Protein AF-A0A060C2Q9-F1 (afdb_monomer_lite)

Sequence (112 aa):
WEIGPGTKLVDAIKEAAKDMQIVAEDLGALDDSVYRLKAYSQWPGMHIFEFGFDSKDPSNHDLPANYEPNSVAYIGTHDNQTLKGFIANHPNLYPFMGQVLGTSNPNSSTRR

Structure (mmCIF, N/CA/C/O backbone):
data_AF-A0A060C2Q9-F1
#
_entry.id   AF-A0A060C2Q9-F1
#
loop_
_atom_site.group_PDB
_atom_site.id
_atom_site.type_symbol
_atom_site.label_atom_id
_atom_site.label_alt_id
_a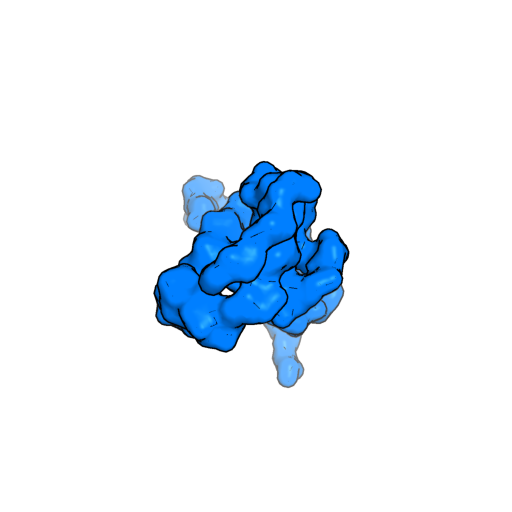tom_site.label_comp_id
_atom_site.label_asym_id
_atom_site.label_entity_id
_atom_site.label_seq_id
_atom_site.pdbx_PDB_ins_code
_atom_site.Cartn_x
_atom_site.Cartn_y
_atom_site.Cartn_z
_atom_site.occupancy
_atom_site.B_iso_or_equiv
_atom_site.auth_seq_id
_atom_site.auth_comp_id
_atom_site.auth_asym_id
_atom_site.auth_atom_id
_atom_site.pdbx_PDB_model_num
ATOM 1 N N . TRP A 1 1 ? -13.056 -21.209 -0.981 1.00 88.56 1 TRP A N 1
ATOM 2 C CA . TRP A 1 1 ? -13.311 -19.910 -0.341 1.00 88.56 1 TRP A CA 1
ATOM 3 C C . TRP A 1 1 ? -14.319 -20.122 0.759 1.00 88.56 1 TRP A C 1
ATOM 5 O O . TRP A 1 1 ? -15.341 -20.737 0.495 1.00 88.56 1 TRP A O 1
ATOM 15 N N . GLU A 1 2 ? -14.001 -19.655 1.960 1.00 94.06 2 GLU A N 1
ATOM 16 C CA . GLU A 1 2 ? -14.878 -19.707 3.132 1.00 94.06 2 GLU A CA 1
ATOM 17 C C . GLU A 1 2 ? -15.102 -18.281 3.637 1.00 94.06 2 G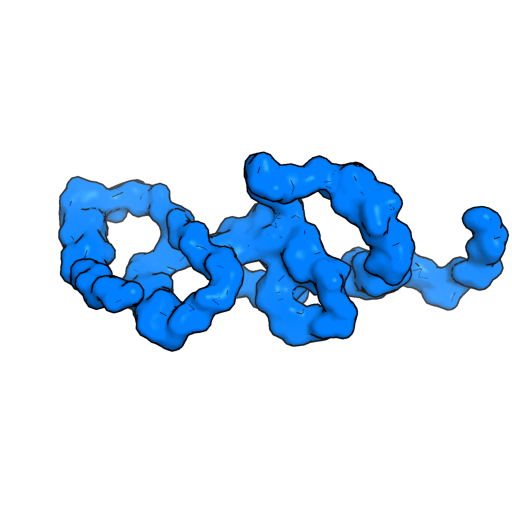LU A C 1
ATOM 19 O O . GLU A 1 2 ? -14.231 -17.421 3.477 1.00 94.06 2 GLU A O 1
ATOM 24 N N . ILE A 1 3 ? -16.265 -18.017 4.230 1.00 95.12 3 ILE A N 1
ATOM 25 C CA . ILE A 1 3 ? -16.609 -16.676 4.713 1.00 95.12 3 ILE A CA 1
ATOM 26 C C . ILE A 1 3 ? -15.853 -16.397 6.018 1.00 95.12 3 ILE A C 1
ATOM 28 O O . ILE A 1 3 ? -16.060 -17.071 7.026 1.00 95.12 3 ILE A O 1
ATOM 32 N N . GLY A 1 4 ? -14.991 -15.378 6.004 1.00 95.69 4 GLY A N 1
ATOM 33 C CA . GLY A 1 4 ? -14.276 -14.908 7.192 1.00 95.69 4 GLY A CA 1
ATOM 34 C C . GLY A 1 4 ? -15.163 -14.129 8.181 1.00 95.69 4 GLY A C 1
ATOM 35 O O . GLY A 1 4 ? -16.296 -13.765 7.867 1.00 95.69 4 GLY A O 1
ATOM 36 N N . PRO A 1 5 ? -14.645 -13.801 9.380 1.00 97.06 5 PRO A N 1
ATOM 37 C CA . PRO A 1 5 ? -15.403 -13.096 10.422 1.00 97.06 5 PRO A CA 1
ATOM 38 C C . PRO A 1 5 ? -15.738 -11.633 10.077 1.00 97.06 5 PRO A C 1
ATOM 40 O O . PRO A 1 5 ? -16.602 -11.035 10.723 1.00 97.06 5 PRO A O 1
ATOM 43 N N . GLY A 1 6 ? -15.070 -11.056 9.072 1.00 96.81 6 GLY A N 1
ATOM 44 C CA . GLY A 1 6 ? -15.335 -9.709 8.574 1.00 96.81 6 GLY A CA 1
ATOM 45 C C . GLY A 1 6 ? -15.185 -8.637 9.654 1.00 96.81 6 GLY A C 1
ATOM 46 O O . GLY A 1 6 ? -14.239 -8.653 10.444 1.00 96.81 6 GLY A O 1
ATOM 47 N N . THR A 1 7 ? -16.142 -7.710 9.703 1.00 98.00 7 THR A N 1
ATOM 48 C CA . THR A 1 7 ? -16.117 -6.555 10.614 1.00 98.00 7 THR A CA 1
ATOM 49 C C . THR A 1 7 ? -16.079 -6.952 12.088 1.00 98.00 7 THR A C 1
ATOM 51 O O . THR A 1 7 ? -15.440 -6.260 12.870 1.00 98.00 7 THR A O 1
ATOM 54 N N . LYS A 1 8 ? -16.642 -8.112 12.464 1.00 98.25 8 LYS A N 1
ATOM 55 C CA . LYS A 1 8 ? -16.622 -8.596 13.856 1.00 98.25 8 LYS A CA 1
ATOM 56 C C . LYS A 1 8 ? -15.202 -8.740 14.408 1.00 98.25 8 LYS A C 1
ATOM 58 O O . LYS A 1 8 ? -14.976 -8.470 15.582 1.00 98.25 8 LYS A O 1
ATOM 63 N N . LEU A 1 9 ? -14.249 -9.164 13.573 1.00 97.31 9 LEU A N 1
ATOM 64 C CA . LEU A 1 9 ? -12.846 -9.273 13.980 1.00 97.31 9 LEU A CA 1
ATOM 65 C C . LEU A 1 9 ? -12.198 -7.892 14.113 1.00 97.31 9 LEU A C 1
ATOM 67 O O . LEU A 1 9 ? -11.472 -7.647 15.071 1.00 97.31 9 LEU A O 1
ATOM 71 N N . VAL A 1 10 ? -12.486 -6.988 13.174 1.00 97.31 10 VAL A N 1
ATOM 72 C CA . VAL A 1 10 ? -12.000 -5.602 13.218 1.00 97.31 10 VAL A CA 1
ATOM 73 C C . VAL A 1 10 ? -12.467 -4.910 14.500 1.00 97.31 10 VAL A C 1
ATOM 75 O O . VAL A 1 10 ? -11.656 -4.292 15.187 1.00 97.31 10 VAL A O 1
ATOM 78 N N . ASP A 1 11 ? -13.746 -5.054 14.845 1.00 97.75 11 ASP A N 1
ATOM 79 C CA . ASP A 1 11 ? -14.336 -4.466 16.049 1.00 97.75 11 ASP A CA 1
ATOM 80 C C . ASP A 1 11 ? -13.681 -5.031 17.316 1.00 97.75 11 ASP A C 1
ATOM 82 O O . ASP A 1 11 ? -13.247 -4.267 18.177 1.00 97.75 11 ASP A O 1
ATOM 86 N N . ALA A 1 12 ? -13.518 -6.357 17.392 1.00 97.81 12 ALA A N 1
ATOM 87 C CA . ALA A 1 12 ? -12.873 -7.015 18.527 1.00 97.81 12 ALA A CA 1
ATOM 88 C C . ALA A 1 12 ? -11.412 -6.568 18.719 1.00 97.81 12 ALA A C 1
ATOM 90 O O . ALA A 1 12 ? -10.978 -6.337 19.848 1.00 97.81 12 ALA A O 1
ATOM 91 N N . ILE A 1 13 ? -10.654 -6.408 17.628 1.00 97.19 13 ILE A N 1
ATOM 92 C CA . ILE A 1 13 ? -9.271 -5.914 17.680 1.00 97.19 13 ILE A CA 1
ATOM 93 C C . ILE A 1 13 ? -9.236 -4.467 18.178 1.00 97.19 13 ILE A C 1
ATOM 95 O O . ILE A 1 13 ? -8.455 -4.151 19.076 1.00 97.19 13 ILE A O 1
ATOM 99 N N . LYS A 1 14 ? -10.097 -3.596 17.638 1.00 96.12 14 LYS A N 1
ATOM 100 C CA . LYS A 1 14 ? -10.183 -2.191 18.063 1.00 96.12 14 LYS A CA 1
ATOM 101 C C . LYS A 1 14 ? -10.594 -2.052 19.528 1.00 96.12 14 LYS A C 1
ATOM 103 O O . LYS A 1 14 ? -10.125 -1.140 20.199 1.00 96.12 14 LYS A O 1
ATOM 108 N N . GLU A 1 15 ? -11.448 -2.938 20.035 1.00 97.50 15 GLU A N 1
ATOM 109 C CA . GLU A 1 15 ? -11.848 -2.942 21.442 1.00 97.50 15 GLU A CA 1
ATOM 110 C C . GLU A 1 15 ? -10.709 -3.401 22.363 1.00 97.50 15 GLU A C 1
ATOM 112 O O . GLU A 1 15 ? -10.406 -2.723 23.350 1.00 97.50 15 GLU A O 1
ATOM 117 N N . ALA A 1 16 ? -10.073 -4.528 22.033 1.00 97.94 16 ALA A N 1
ATOM 118 C CA . ALA A 1 16 ? -9.062 -5.161 22.875 1.00 97.94 16 ALA A CA 1
ATOM 119 C C . ALA A 1 16 ? -7.695 -4.456 22.834 1.00 97.94 16 ALA A C 1
ATOM 121 O O . ALA A 1 16 ? -6.947 -4.515 23.808 1.00 97.94 16 ALA A O 1
ATOM 122 N N . ALA A 1 17 ? -7.362 -3.797 21.721 1.00 95.06 17 ALA A N 1
ATOM 123 C CA . ALA A 1 17 ? -6.046 -3.218 21.461 1.00 95.06 17 ALA A CA 1
ATOM 124 C C . ALA A 1 17 ? -6.166 -1.826 20.812 1.00 95.06 17 ALA A C 1
ATOM 126 O O . ALA A 1 17 ? -5.689 -1.594 19.704 1.00 95.06 17 ALA A O 1
ATOM 127 N N . LYS A 1 18 ? -6.818 -0.895 21.519 1.00 90.31 18 LYS A N 1
ATOM 128 C CA . LYS A 1 18 ? -7.200 0.444 21.023 1.00 90.31 18 LYS A CA 1
ATOM 129 C C . LYS A 1 18 ? -6.071 1.247 20.372 1.00 90.31 18 LYS A C 1
ATOM 131 O O . LYS A 1 18 ? -6.323 1.940 19.392 1.00 90.31 18 LYS A O 1
ATOM 136 N N . ASP A 1 19 ? -4.852 1.132 20.892 1.00 92.25 19 ASP A N 1
ATOM 137 C CA . ASP A 1 19 ? -3.693 1.904 20.421 1.00 92.25 19 ASP A CA 1
ATOM 138 C C . ASP A 1 19 ? -2.825 1.137 19.409 1.00 92.25 19 ASP A C 1
ATOM 140 O O . ASP A 1 19 ? -1.776 1.621 18.981 1.00 92.25 19 ASP A O 1
ATOM 144 N N . MET A 1 20 ? -3.223 -0.084 19.035 1.00 95.81 20 MET A N 1
ATOM 145 C CA . MET A 1 20 ? -2.441 -0.910 18.125 1.00 95.81 20 MET A CA 1
ATOM 146 C C . MET A 1 20 ? -2.508 -0.358 16.704 1.00 95.81 20 MET A C 1
ATOM 148 O O . MET A 1 20 ? -3.576 -0.224 16.107 1.00 95.81 20 MET A O 1
ATOM 152 N N . GLN A 1 21 ? -1.335 -0.077 16.146 1.00 95.19 21 GLN A N 1
ATOM 153 C CA . GLN A 1 21 ? -1.193 0.331 14.757 1.00 95.19 21 GLN A CA 1
ATOM 154 C C . GLN A 1 21 ? -1.113 -0.916 13.881 1.00 95.19 21 GLN A C 1
ATOM 156 O O . GLN A 1 21 ? -0.234 -1.758 14.063 1.00 95.19 21 GLN A O 1
ATOM 161 N N . ILE A 1 22 ? -2.047 -1.038 12.944 1.00 97.06 22 ILE A N 1
ATOM 162 C CA . ILE A 1 22 ? -2.156 -2.182 12.038 1.00 97.06 22 ILE A CA 1
ATOM 163 C C . ILE A 1 22 ? -2.037 -1.664 10.614 1.00 97.06 22 ILE A C 1
ATOM 165 O O . ILE A 1 22 ? -2.639 -0.648 10.281 1.00 97.06 22 ILE A O 1
ATOM 169 N N . VAL A 1 23 ? -1.282 -2.381 9.788 1.00 97.81 23 VAL A N 1
ATOM 170 C CA . VAL A 1 23 ? -1.236 -2.195 8.337 1.00 97.81 23 VAL A CA 1
ATOM 171 C C . VAL A 1 23 ? -1.922 -3.405 7.718 1.00 97.81 23 VAL A C 1
ATOM 173 O O . VAL A 1 23 ? -1.619 -4.541 8.086 1.00 97.81 23 VAL A O 1
ATOM 176 N N . ALA A 1 24 ? -2.880 -3.166 6.831 1.00 97.19 24 ALA A N 1
ATOM 177 C CA . ALA A 1 24 ? -3.499 -4.221 6.051 1.00 97.19 24 ALA A CA 1
ATOM 178 C C . ALA A 1 24 ? -2.577 -4.560 4.875 1.00 97.19 24 ALA A C 1
ATOM 180 O O . ALA A 1 24 ? -2.305 -3.701 4.043 1.00 97.19 24 ALA A O 1
ATOM 181 N N . GLU A 1 25 ? -2.104 -5.802 4.810 1.00 96.75 25 GLU A N 1
ATOM 182 C CA . GLU A 1 25 ? -1.511 -6.331 3.584 1.00 96.75 25 GLU A CA 1
ATOM 183 C C . GLU A 1 25 ? -2.652 -6.669 2.621 1.00 96.75 25 GLU A C 1
ATOM 185 O O . GLU A 1 25 ? -3.387 -7.636 2.817 1.00 96.75 25 GLU A O 1
ATOM 190 N N . ASP A 1 26 ? -2.871 -5.793 1.644 1.00 94.81 26 ASP A N 1
ATOM 191 C CA . ASP A 1 26 ? -3.993 -5.842 0.708 1.00 94.81 26 ASP A CA 1
ATOM 192 C C . ASP A 1 26 ? -3.516 -5.927 -0.749 1.00 94.81 26 ASP A C 1
ATOM 194 O O . ASP A 1 26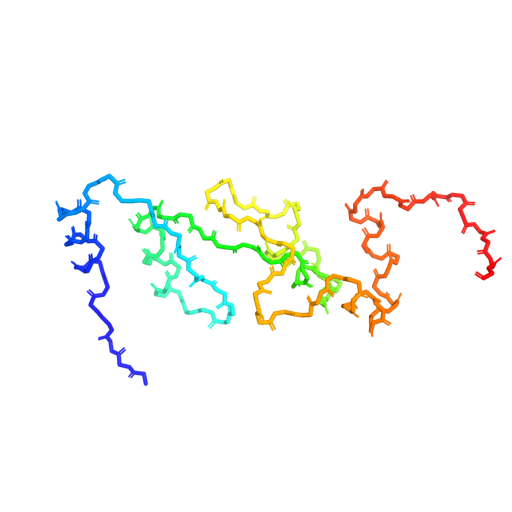 ? -4.045 -5.273 -1.646 1.00 94.81 26 ASP A O 1
ATOM 198 N N . LEU A 1 27 ? -2.489 -6.744 -0.976 1.00 93.38 27 LEU A N 1
ATOM 199 C CA . LEU A 1 27 ? -1.874 -6.934 -2.284 1.00 93.38 27 LEU A CA 1
ATOM 200 C C . LEU A 1 27 ? -2.623 -7.988 -3.121 1.00 93.38 27 LEU A C 1
ATOM 202 O O . LEU A 1 27 ? -3.280 -8.892 -2.603 1.00 93.38 27 LEU A O 1
ATOM 206 N N . GLY A 1 28 ? -2.470 -7.906 -4.444 1.00 87.38 28 GLY A N 1
ATOM 207 C CA . GLY A 1 28 ? -2.993 -8.894 -5.391 1.00 87.38 28 GLY A CA 1
ATOM 208 C C . GLY A 1 28 ? -4.442 -8.660 -5.837 1.00 87.38 28 GLY A C 1
ATOM 209 O O . GLY A 1 28 ? -4.988 -7.564 -5.738 1.00 87.38 28 GLY A O 1
ATOM 210 N N . ALA A 1 29 ? -5.060 -9.703 -6.399 1.00 86.38 29 ALA A N 1
ATOM 211 C CA . ALA A 1 29 ? -6.421 -9.639 -6.928 1.00 86.38 29 ALA A CA 1
ATOM 212 C C . ALA A 1 29 ? -7.448 -9.819 -5.801 1.00 86.38 29 ALA A C 1
ATOM 214 O O . ALA A 1 29 ? -7.760 -10.944 -5.400 1.00 86.38 29 ALA A O 1
ATOM 215 N N . LEU A 1 30 ? -7.959 -8.700 -5.292 1.00 89.56 30 LEU A N 1
ATOM 216 C CA . LEU A 1 30 ? -8.917 -8.672 -4.194 1.00 89.56 30 LEU A CA 1
ATOM 217 C C . LEU A 1 30 ? -10.366 -8.597 -4.686 1.00 89.56 30 LEU A C 1
ATOM 219 O O . LEU A 1 30 ? -10.671 -7.976 -5.701 1.00 89.56 30 LEU A O 1
ATOM 223 N N . ASP A 1 31 ? -11.267 -9.216 -3.926 1.00 92.12 31 ASP A N 1
ATOM 224 C CA . ASP A 1 31 ? -12.713 -9.086 -4.115 1.00 92.12 31 ASP A CA 1
ATOM 225 C C . ASP A 1 31 ? -13.244 -7.798 -3.455 1.00 92.12 31 ASP A C 1
ATOM 227 O O . ASP A 1 31 ? -12.692 -7.313 -2.462 1.00 92.12 31 ASP A O 1
ATOM 231 N N . ASP A 1 32 ? -14.381 -7.287 -3.935 1.00 93.50 32 ASP A N 1
ATOM 232 C CA . ASP A 1 32 ? -15.073 -6.105 -3.399 1.00 93.50 32 ASP A CA 1
ATOM 233 C C . ASP A 1 32 ? -15.332 -6.210 -1.890 1.00 93.50 32 ASP A C 1
ATOM 235 O O . ASP A 1 32 ? -15.387 -5.209 -1.169 1.00 93.50 32 ASP A O 1
ATOM 239 N N . SER A 1 33 ? -15.521 -7.434 -1.386 1.00 94.31 33 SER A N 1
ATOM 240 C CA . SER A 1 33 ? -15.682 -7.693 0.044 1.00 94.31 33 SER A CA 1
ATOM 241 C C . SER A 1 33 ? -14.454 -7.287 0.868 1.00 94.31 33 SER A C 1
ATOM 243 O O . SER A 1 33 ? -14.622 -6.760 1.971 1.00 94.31 33 SER A O 1
ATOM 245 N N . VAL A 1 34 ? -13.246 -7.448 0.325 1.00 95.00 34 VAL A N 1
ATOM 246 C CA . VAL A 1 34 ? -11.988 -7.070 0.981 1.00 95.00 34 VAL A CA 1
ATOM 247 C C . VAL A 1 34 ? -11.825 -5.554 0.989 1.00 95.00 34 VAL A C 1
ATOM 249 O O . VAL A 1 34 ? -11.558 -4.987 2.049 1.00 95.00 34 VAL A O 1
ATOM 252 N N . TYR A 1 35 ? -12.087 -4.879 -0.137 1.00 93.69 35 TYR A N 1
ATOM 253 C CA . TYR A 1 35 ? -12.040 -3.413 -0.206 1.00 93.69 35 TYR A CA 1
ATOM 254 C C . TYR A 1 35 ? -13.004 -2.765 0.795 1.00 93.69 35 TYR A C 1
ATOM 256 O O . TYR A 1 35 ? -12.626 -1.844 1.522 1.00 93.69 35 TYR A O 1
ATOM 264 N N . ARG A 1 36 ? -14.230 -3.298 0.913 1.00 96.50 36 ARG A N 1
ATOM 265 C CA . ARG A 1 36 ? -15.202 -2.845 1.922 1.00 96.50 36 ARG A CA 1
ATOM 266 C C . ARG A 1 36 ? -14.705 -3.066 3.3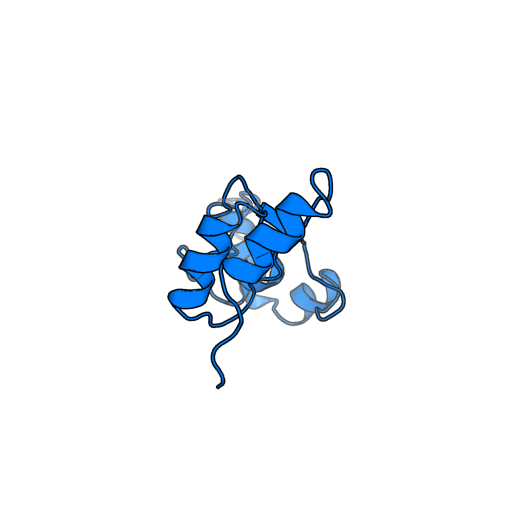52 1.00 96.50 36 ARG A C 1
ATOM 268 O O . ARG A 1 36 ? -14.903 -2.195 4.197 1.00 96.50 36 ARG A O 1
ATOM 275 N N . LEU A 1 37 ? -14.056 -4.198 3.635 1.00 97.50 37 LEU A N 1
ATOM 276 C CA . LEU A 1 37 ? -13.537 -4.499 4.971 1.00 97.50 37 LEU A CA 1
ATOM 277 C C . LEU A 1 37 ? -12.336 -3.616 5.347 1.00 97.50 37 LEU A C 1
ATOM 279 O O . LEU A 1 37 ? -12.291 -3.118 6.470 1.00 97.50 37 LEU A O 1
ATOM 283 N N . LYS A 1 38 ? -11.404 -3.375 4.416 1.00 96.31 38 LYS A N 1
ATOM 284 C CA . LYS A 1 38 ? -10.282 -2.439 4.603 1.00 96.31 38 LYS A CA 1
ATOM 285 C C . LYS A 1 38 ? -10.790 -1.017 4.841 1.00 96.31 38 LYS A C 1
ATOM 287 O O . LYS A 1 38 ? -10.384 -0.360 5.797 1.00 96.31 38 LYS A O 1
ATOM 292 N N . ALA A 1 39 ? -11.741 -0.557 4.026 1.00 95.81 39 ALA A N 1
ATOM 293 C CA . ALA A 1 39 ? -12.366 0.745 4.230 1.00 95.81 39 ALA A CA 1
ATOM 294 C C . ALA A 1 39 ? -13.053 0.826 5.604 1.00 95.81 39 ALA A C 1
ATOM 296 O O . ALA A 1 39 ? -12.920 1.827 6.297 1.00 95.81 39 ALA A O 1
ATOM 297 N N . TYR A 1 40 ? -13.727 -0.234 6.055 1.00 97.69 40 TYR A N 1
ATOM 298 C CA . TYR A 1 40 ? -14.320 -0.275 7.395 1.00 97.69 40 TYR A CA 1
ATOM 299 C C . TYR A 1 40 ? -13.269 -0.240 8.521 1.00 97.69 40 TYR A C 1
ATOM 301 O O . TYR A 1 40 ? -13.457 0.427 9.543 1.00 97.69 40 TYR A O 1
ATOM 309 N N . SER A 1 41 ? -12.140 -0.937 8.355 1.00 96.75 41 SER A N 1
ATOM 310 C CA . SER A 1 41 ? -11.093 -0.980 9.379 1.00 96.75 41 SER A CA 1
ATOM 311 C C . SER A 1 41 ? -10.382 0.356 9.557 1.00 96.75 41 SER A C 1
ATOM 313 O O . SER A 1 41 ? -9.971 0.652 10.680 1.00 96.75 41 SER A O 1
ATOM 315 N N . GLN A 1 42 ? -10.317 1.186 8.510 1.00 96.12 42 GLN A N 1
ATOM 316 C CA . GLN A 1 42 ? -9.542 2.434 8.473 1.00 96.12 42 GLN A CA 1
ATOM 317 C C . GLN A 1 42 ? -8.032 2.208 8.669 1.00 96.12 42 GLN A C 1
ATOM 319 O O . GLN A 1 42 ? -7.285 3.161 8.884 1.00 96.12 42 GLN A O 1
ATOM 324 N N . TRP A 1 43 ? -7.565 0.961 8.586 1.00 97.50 43 TRP A N 1
ATOM 325 C CA . TRP A 1 43 ? -6.140 0.654 8.626 1.00 97.50 43 TRP A CA 1
ATOM 326 C C . TRP A 1 43 ? -5.490 1.012 7.286 1.00 97.50 43 TRP A C 1
ATOM 328 O O . TRP A 1 43 ? -6.114 0.792 6.241 1.00 97.50 43 TRP A O 1
ATOM 338 N N . PRO A 1 44 ? -4.264 1.562 7.292 1.00 97.81 44 PRO A N 1
ATOM 339 C CA . PRO A 1 44 ? -3.535 1.821 6.064 1.00 97.81 44 PRO A CA 1
ATOM 340 C C . PRO A 1 44 ? -3.325 0.529 5.274 1.00 97.81 44 PRO A C 1
ATOM 342 O O . PRO A 1 44 ? -3.054 -0.519 5.860 1.00 97.81 44 PRO A O 1
ATOM 345 N N . GLY A 1 45 ? -3.455 0.617 3.952 1.00 97.31 45 GLY A N 1
ATOM 346 C CA . GLY A 1 45 ? -3.048 -0.464 3.050 1.00 97.31 45 GLY A CA 1
ATOM 347 C C . GLY A 1 45 ? -1.588 -0.367 2.643 1.00 97.31 45 GLY A C 1
ATOM 348 O O . GLY A 1 45 ? -0.845 0.474 3.155 1.00 97.31 45 GLY A O 1
ATOM 349 N N . MET A 1 46 ? -1.202 -1.180 1.671 1.00 97.88 46 MET A N 1
ATOM 350 C CA . MET A 1 46 ? 0.147 -1.216 1.124 1.00 97.88 46 MET A CA 1
ATOM 351 C C . MET A 1 46 ? 0.177 -0.784 -0.342 1.00 97.88 46 MET A C 1
ATOM 353 O O . MET A 1 46 ? -0.736 -1.076 -1.108 1.00 97.88 46 MET A O 1
ATOM 357 N N . HIS A 1 47 ? 1.272 -0.125 -0.720 1.00 97.44 47 HIS A N 1
ATOM 358 C CA . HIS A 1 47 ? 1.666 0.039 -2.117 1.00 97.44 47 HIS A CA 1
ATOM 359 C C . HIS A 1 47 ? 3.076 -0.503 -2.327 1.00 97.44 47 HIS A C 1
ATOM 361 O O . HIS A 1 47 ? 3.968 -0.248 -1.507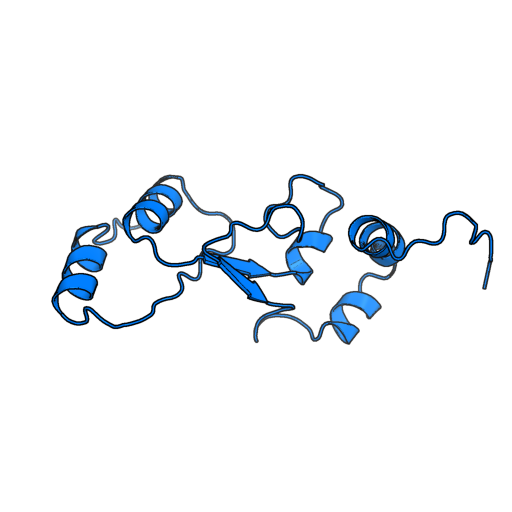 1.00 97.44 47 HIS A O 1
ATOM 367 N N . ILE A 1 48 ? 3.293 -1.211 -3.433 1.00 97.38 48 ILE A N 1
ATOM 368 C CA . ILE A 1 48 ? 4.596 -1.776 -3.794 1.00 97.38 48 ILE A CA 1
ATOM 369 C C . ILE A 1 48 ? 5.103 -1.116 -5.070 1.00 97.38 48 ILE A C 1
ATOM 371 O O . ILE A 1 48 ? 4.637 -1.405 -6.165 1.00 97.38 48 ILE A O 1
ATOM 375 N N . PHE A 1 49 ? 6.127 -0.278 -4.941 1.00 95.56 49 PHE A N 1
ATOM 376 C CA . PHE A 1 49 ? 6.694 0.479 -6.056 1.00 95.56 49 PHE A CA 1
ATOM 377 C C . PHE A 1 49 ? 7.073 -0.405 -7.252 1.00 95.56 49 PHE A C 1
ATOM 379 O O . PHE A 1 49 ? 6.815 -0.027 -8.389 1.00 95.56 49 PHE A O 1
ATOM 386 N N . GLU A 1 50 ? 7.671 -1.580 -7.019 1.00 95.44 50 GLU A N 1
ATOM 387 C CA . GLU A 1 50 ? 8.003 -2.524 -8.097 1.00 95.44 50 GLU A CA 1
ATOM 388 C C . GLU A 1 50 ? 6.772 -2.964 -8.909 1.00 95.44 50 GLU A C 1
ATOM 390 O O . GLU A 1 50 ? 6.878 -3.093 -10.129 1.00 95.44 50 GLU A O 1
ATOM 395 N N . PHE A 1 51 ? 5.604 -3.120 -8.275 1.00 95.31 51 PHE A N 1
ATOM 396 C CA . PHE A 1 51 ? 4.353 -3.467 -8.961 1.00 95.31 51 PHE A CA 1
ATOM 397 C C . PHE A 1 51 ? 3.820 -2.298 -9.789 1.00 95.31 51 PHE A C 1
ATOM 399 O O . PHE A 1 51 ? 3.302 -2.508 -10.877 1.00 95.31 51 PHE A O 1
ATOM 406 N N . GLY A 1 52 ? 4.048 -1.051 -9.367 1.00 94.12 52 GLY A N 1
ATOM 407 C CA . GLY A 1 52 ? 3.650 0.130 -10.140 1.00 94.12 52 GLY A CA 1
ATOM 408 C C . GLY A 1 52 ? 4.283 0.210 -11.532 1.00 94.12 52 GLY A C 1
ATOM 409 O O . GLY A 1 52 ? 3.745 0.861 -12.425 1.00 94.12 52 GLY A O 1
ATOM 410 N N . PHE A 1 53 ? 5.424 -0.456 -11.736 1.00 92.12 53 PHE A N 1
ATOM 411 C CA . PHE A 1 53 ? 6.149 -0.460 -13.007 1.00 92.12 53 PHE A CA 1
ATOM 412 C C . PHE A 1 53 ? 6.108 -1.797 -13.741 1.00 92.12 53 PHE A C 1
ATOM 414 O O . PHE A 1 53 ? 6.649 -1.876 -14.841 1.00 92.12 53 PHE A O 1
ATOM 421 N N . ASP A 1 54 ? 5.461 -2.828 -13.195 1.00 83.94 54 ASP A N 1
ATOM 422 C CA . ASP A 1 54 ? 5.344 -4.143 -13.843 1.00 83.94 54 ASP A CA 1
ATOM 423 C C . ASP A 1 54 ? 4.609 -4.093 -15.200 1.00 83.94 54 ASP A C 1
ATOM 425 O O . ASP A 1 54 ? 4.759 -4.967 -16.058 1.00 83.94 54 ASP A O 1
ATOM 429 N N . SER A 1 55 ? 3.872 -3.006 -15.419 1.00 78.56 55 SER A N 1
ATOM 430 C CA . SER A 1 55 ? 3.065 -2.691 -16.581 1.00 78.56 55 SER A CA 1
ATOM 431 C C . SER A 1 55 ? 3.164 -1.193 -16.893 1.00 78.56 55 SER A C 1
ATOM 433 O O . SER A 1 55 ? 3.559 -0.373 -16.068 1.00 78.56 55 SER A O 1
ATOM 435 N N . LYS A 1 56 ? 2.825 -0.807 -18.129 1.00 82.81 56 LYS A N 1
ATOM 436 C CA . LYS A 1 56 ? 2.784 0.606 -18.563 1.00 82.81 56 LYS A CA 1
ATOM 437 C C . LYS A 1 56 ? 1.376 1.197 -18.434 1.00 82.81 56 LYS A C 1
ATOM 439 O O . LYS A 1 56 ? 0.938 1.932 -19.318 1.00 82.81 56 LYS A O 1
ATOM 444 N N . ASP A 1 57 ? 0.657 0.820 -17.384 1.00 87.75 57 ASP A N 1
ATOM 445 C CA . ASP A 1 57 ? -0.699 1.294 -17.120 1.00 87.75 57 ASP A CA 1
ATOM 446 C C . ASP A 1 57 ? -0.656 2.477 -16.138 1.00 87.75 57 ASP A C 1
ATOM 448 O O . ASP A 1 57 ? -0.331 2.278 -14.969 1.00 87.75 57 ASP A O 1
ATOM 452 N N . PRO A 1 58 ? -0.980 3.713 -16.564 1.00 85.88 58 PRO A N 1
ATOM 453 C CA . PRO A 1 58 ? -0.980 4.872 -15.673 1.00 85.88 58 PRO A CA 1
ATOM 454 C C . PRO A 1 58 ? -2.054 4.798 -14.574 1.00 85.88 58 PRO A C 1
ATOM 456 O O . PRO A 1 58 ? -1.989 5.574 -13.623 1.00 85.88 58 PRO A O 1
ATOM 459 N N . SER A 1 59 ? -3.039 3.901 -14.695 1.00 90.00 59 SER A N 1
ATOM 460 C CA . SER A 1 59 ? -4.066 3.660 -13.676 1.00 90.00 59 SER A CA 1
ATOM 461 C C . SER A 1 59 ? -3.653 2.636 -12.617 1.00 90.00 59 SER A C 1
ATOM 463 O O . SER A 1 59 ? -4.407 2.404 -11.674 1.00 90.00 59 SER A O 1
ATOM 465 N N . ASN A 1 60 ? -2.455 2.051 -12.738 1.00 92.62 60 ASN A N 1
ATOM 466 C CA . ASN A 1 60 ? -1.943 1.091 -11.770 1.00 92.62 60 ASN A CA 1
ATOM 467 C C . ASN A 1 60 ? -1.903 1.723 -10.367 1.00 92.62 60 ASN A C 1
ATOM 469 O O . ASN A 1 60 ? -1.273 2.761 -10.149 1.00 92.62 60 ASN A O 1
ATOM 473 N N . HIS A 1 61 ? -2.602 1.091 -9.425 1.00 92.94 61 HIS A N 1
ATOM 474 C CA . HIS A 1 61 ? -2.732 1.525 -8.033 1.00 92.94 61 HIS A CA 1
ATOM 475 C C . HIS A 1 61 ? -1.377 1.653 -7.317 1.00 92.94 61 HIS A C 1
ATOM 477 O O . HIS A 1 61 ? -1.233 2.451 -6.396 1.00 92.94 61 HIS A O 1
ATOM 483 N N . ASP A 1 62 ? -0.367 0.906 -7.760 1.00 95.62 62 ASP A N 1
ATOM 484 C CA . ASP A 1 62 ? 0.983 0.922 -7.203 1.00 95.62 62 ASP A CA 1
ATOM 485 C C . ASP A 1 62 ? 1.912 1.965 -7.853 1.00 95.62 62 ASP A C 1
ATOM 487 O O . ASP A 1 62 ? 3.099 2.043 -7.524 1.00 95.62 62 ASP A O 1
ATOM 491 N N . LEU A 1 63 ? 1.404 2.825 -8.742 1.00 95.50 63 LEU A N 1
ATOM 492 C CA . LEU A 1 63 ? 2.158 3.998 -9.185 1.00 95.50 63 LEU A CA 1
ATOM 493 C C . LEU A 1 63 ? 2.170 5.086 -8.101 1.00 95.50 63 LEU A C 1
ATOM 495 O O . LEU A 1 63 ? 1.111 5.415 -7.571 1.00 95.50 63 LEU A O 1
ATOM 499 N N . PRO A 1 64 ? 3.311 5.767 -7.856 1.00 93.94 64 PRO A N 1
ATOM 500 C CA . PRO A 1 64 ? 3.410 6.803 -6.822 1.00 93.94 64 PRO A CA 1
ATOM 501 C C . PRO A 1 64 ? 2.383 7.938 -6.918 1.00 93.94 64 PRO A C 1
ATOM 503 O O . PRO A 1 64 ? 2.026 8.532 -5.906 1.00 93.94 64 PRO A O 1
ATOM 506 N N . ALA A 1 65 ? 1.911 8.253 -8.127 1.00 93.31 65 ALA A N 1
ATOM 507 C CA . ALA A 1 65 ? 0.891 9.278 -8.347 1.00 93.31 65 ALA A CA 1
ATOM 508 C C . ALA A 1 65 ? -0.518 8.854 -7.881 1.00 93.31 65 ALA A C 1
ATOM 510 O O . ALA A 1 65 ? -1.366 9.720 -7.686 1.00 93.31 65 ALA A O 1
ATOM 511 N N . ASN A 1 66 ? -0.747 7.551 -7.702 1.00 94.81 66 ASN A N 1
ATOM 512 C CA . ASN A 1 66 ? -2.033 6.947 -7.355 1.00 94.81 66 ASN A CA 1
ATOM 513 C C . ASN A 1 66 ? -2.081 6.460 -5.895 1.00 94.81 66 ASN A C 1
ATOM 515 O O . ASN A 1 66 ? -3.040 5.802 -5.505 1.00 94.81 66 ASN A O 1
ATOM 519 N N . TYR A 1 67 ? -1.057 6.760 -5.089 1.00 95.38 67 TYR A N 1
ATOM 520 C CA . TYR A 1 67 ? -1.022 6.337 -3.692 1.00 95.38 67 TYR A CA 1
ATOM 521 C C . TYR A 1 67 ? -2.089 7.039 -2.862 1.00 95.38 67 TYR A C 1
ATOM 523 O O . TYR A 1 67 ? -2.187 8.269 -2.845 1.00 95.38 67 TYR A O 1
ATOM 531 N N . GLU A 1 68 ? -2.834 6.248 -2.097 1.00 94.38 68 GLU A N 1
ATOM 532 C CA . GLU A 1 68 ? -3.801 6.778 -1.148 1.00 94.38 68 GLU A CA 1
ATOM 533 C C . GLU A 1 68 ? -3.080 7.328 0.092 1.00 94.38 68 GLU A C 1
ATOM 535 O O . GLU A 1 68 ? -2.132 6.703 0.573 1.00 94.38 68 GLU A O 1
ATOM 540 N N . PRO A 1 69 ? -3.523 8.452 0.691 1.00 95.81 69 PRO A N 1
ATOM 541 C CA . PRO A 1 69 ? -2.860 9.014 1.870 1.00 95.81 69 PRO A CA 1
ATOM 542 C C . PRO A 1 69 ? -2.789 8.056 3.067 1.00 95.81 69 PRO A C 1
ATOM 544 O O . PRO A 1 69 ? -1.827 8.090 3.831 1.00 95.81 69 PRO A O 1
ATOM 547 N N . ASN A 1 70 ? -3.806 7.203 3.243 1.00 96.50 70 ASN A N 1
ATOM 548 C CA . ASN A 1 70 ? -3.841 6.191 4.300 1.00 96.50 70 ASN A CA 1
ATOM 549 C C . ASN A 1 70 ? -3.215 4.880 3.807 1.00 96.50 70 ASN A C 1
ATOM 551 O O . ASN A 1 70 ? -3.905 3.880 3.587 1.00 96.50 70 ASN A O 1
ATOM 555 N N . SER A 1 71 ? -1.906 4.902 3.586 1.00 97.38 71 SER A N 1
ATOM 556 C CA . SER A 1 71 ? -1.159 3.753 3.087 1.00 97.38 71 SER A CA 1
ATOM 557 C C . SER A 1 71 ? 0.285 3.748 3.581 1.00 97.38 71 SER A C 1
ATOM 559 O O . SER A 1 71 ? 0.790 4.731 4.129 1.00 97.38 71 SER A O 1
ATOM 561 N N . VAL A 1 72 ? 0.954 2.617 3.375 1.00 98.06 72 VAL A N 1
ATOM 562 C CA . VAL A 1 72 ? 2.395 2.471 3.540 1.00 98.06 72 VAL A CA 1
ATOM 563 C C . VAL A 1 72 ? 2.991 2.036 2.208 1.00 98.06 72 VAL A C 1
ATOM 565 O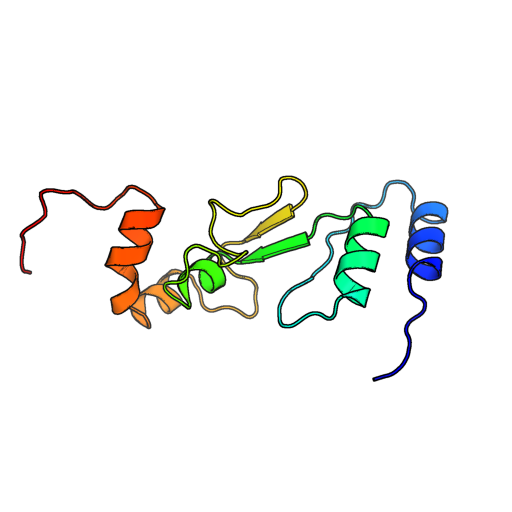 O . VAL A 1 72 ? 2.677 0.967 1.688 1.00 98.06 72 VAL A O 1
ATOM 568 N N . ALA A 1 73 ? 3.863 2.875 1.656 1.00 97.75 73 ALA A N 1
ATOM 569 C CA . ALA A 1 73 ? 4.565 2.583 0.417 1.00 97.75 73 ALA A CA 1
ATOM 570 C C . ALA A 1 73 ? 5.911 1.907 0.699 1.00 97.75 73 ALA A C 1
ATOM 572 O O . ALA A 1 73 ? 6.736 2.418 1.461 1.00 97.75 73 ALA A O 1
ATOM 573 N N . TYR A 1 74 ? 6.156 0.788 0.025 1.00 98.06 74 TYR A N 1
ATOM 574 C CA . TYR A 1 74 ? 7.424 0.069 0.041 1.00 98.06 74 TYR A CA 1
ATOM 575 C C . TYR A 1 74 ? 8.035 0.075 -1.357 1.00 98.06 74 TYR A C 1
ATOM 577 O O . TYR A 1 74 ? 7.327 0.088 -2.360 1.00 98.06 74 TYR A O 1
ATOM 585 N N . ILE A 1 75 ? 9.367 0.032 -1.438 1.00 96.50 75 ILE A N 1
ATOM 586 C CA . ILE A 1 75 ? 10.040 -0.207 -2.722 1.00 96.50 75 ILE A CA 1
ATOM 587 C C . ILE A 1 75 ? 9.694 -1.625 -3.213 1.00 96.50 75 ILE A C 1
ATOM 589 O O . ILE A 1 75 ? 9.210 -1.817 -4.322 1.00 96.50 75 ILE A O 1
ATOM 593 N N . GLY A 1 76 ? 9.892 -2.593 -2.324 1.00 96.25 76 GLY A N 1
ATOM 594 C CA . GLY A 1 76 ? 9.538 -4.001 -2.437 1.00 96.25 76 GLY A CA 1
ATOM 595 C C . GLY A 1 76 ? 9.466 -4.588 -1.025 1.00 96.25 76 GLY A C 1
ATOM 596 O O . GLY A 1 76 ? 9.942 -3.971 -0.066 1.00 96.25 76 GLY A O 1
ATOM 597 N N . THR A 1 77 ? 8.854 -5.757 -0.883 1.00 96.81 77 THR A N 1
ATOM 598 C CA . THR A 1 77 ? 8.819 -6.532 0.363 1.00 96.81 77 THR A CA 1
ATOM 599 C C . THR A 1 77 ? 9.971 -7.546 0.415 1.00 96.81 77 THR A C 1
ATOM 601 O O . THR A 1 77 ? 10.853 -7.555 -0.442 1.00 96.81 77 THR A O 1
ATOM 604 N N . HIS A 1 78 ? 9.969 -8.423 1.420 1.00 96.88 78 HIS A N 1
ATOM 605 C CA . HIS A 1 78 ? 10.895 -9.555 1.491 1.00 96.88 78 HIS A CA 1
ATOM 606 C C . HIS A 1 78 ? 10.627 -10.635 0.425 1.00 96.88 78 HIS A C 1
ATOM 608 O O . HIS A 1 78 ? 11.521 -11.435 0.156 1.00 96.88 78 HIS A O 1
ATOM 614 N N . ASP A 1 79 ? 9.447 -10.626 -0.202 1.00 96.44 79 ASP A N 1
ATOM 615 C CA . ASP A 1 79 ? 9.082 -11.528 -1.303 1.00 96.44 79 ASP A CA 1
ATOM 616 C C . ASP A 1 79 ? 9.503 -10.988 -2.681 1.00 96.44 79 ASP A C 1
ATOM 618 O O . ASP A 1 79 ? 9.446 -11.695 -3.689 1.00 96.44 79 ASP A O 1
ATOM 622 N N . ASN A 1 80 ? 9.941 -9.728 -2.741 1.00 96.12 80 ASN A N 1
ATOM 623 C CA . ASN A 1 80 ? 10.371 -9.066 -3.964 1.00 96.12 80 ASN A CA 1
ATOM 624 C C . ASN A 1 80 ? 11.876 -9.241 -4.213 1.00 96.12 80 ASN A C 1
ATOM 626 O O . ASN A 1 80 ? 12.670 -9.525 -3.312 1.00 96.12 80 ASN A O 1
ATOM 630 N N . GLN A 1 81 ? 12.301 -9.019 -5.461 1.00 95.44 81 GLN A N 1
ATOM 631 C CA . GLN A 1 81 ? 13.725 -8.846 -5.726 1.00 95.44 81 GLN A CA 1
ATOM 632 C C . GLN A 1 81 ? 14.225 -7.569 -5.043 1.00 95.44 81 GLN A C 1
ATOM 634 O O . GLN A 1 81 ? 13.470 -6.669 -4.703 1.00 95.44 81 GLN A O 1
ATOM 639 N N . THR A 1 82 ? 15.540 -7.450 -4.870 1.00 97.00 82 THR A N 1
ATOM 640 C CA . THR A 1 82 ? 16.097 -6.118 -4.602 1.00 97.00 82 THR A CA 1
ATOM 641 C C . THR A 1 82 ? 15.782 -5.202 -5.787 1.00 97.00 82 THR A C 1
ATOM 643 O O . THR A 1 82 ? 15.880 -5.655 -6.930 1.00 97.00 82 THR A O 1
ATOM 646 N N . LEU A 1 83 ? 15.561 -3.907 -5.543 1.00 94.00 83 LEU A N 1
ATOM 647 C CA . LEU A 1 83 ? 15.304 -2.931 -6.610 1.00 94.00 83 LEU A CA 1
ATOM 648 C C . LEU A 1 83 ? 16.358 -2.979 -7.730 1.00 94.00 83 LEU A C 1
ATOM 650 O O . LEU A 1 83 ? 16.035 -2.894 -8.911 1.00 94.00 83 LEU A O 1
ATOM 654 N N . LYS A 1 84 ? 17.636 -3.177 -7.374 1.00 94.88 84 LYS A N 1
ATOM 655 C CA . LYS A 1 84 ? 18.720 -3.345 -8.354 1.00 94.88 84 LYS A CA 1
ATOM 656 C C . LYS A 1 84 ? 18.509 -4.577 -9.242 1.00 94.88 84 LYS A C 1
ATOM 658 O O . LYS A 1 84 ? 18.754 -4.504 -10.442 1.00 94.88 84 LYS A O 1
ATOM 663 N N . GLY A 1 85 ? 18.094 -5.697 -8.652 1.00 96.12 85 GLY A N 1
ATOM 664 C CA . GLY A 1 85 ? 17.775 -6.930 -9.372 1.00 96.12 85 GLY A CA 1
ATOM 665 C C . GLY A 1 85 ? 16.551 -6.769 -10.272 1.00 96.12 85 GLY A C 1
ATOM 666 O O . GLY A 1 85 ? 16.633 -7.092 -11.454 1.00 96.12 85 GLY A O 1
ATOM 667 N N . PHE A 1 86 ? 15.472 -6.182 -9.745 1.00 94.62 86 PHE A N 1
ATOM 668 C CA . PHE A 1 86 ? 14.252 -5.899 -10.501 1.00 94.62 86 PHE A CA 1
ATOM 669 C C . PHE A 1 86 ? 14.553 -5.068 -11.752 1.00 94.62 86 PHE A C 1
ATOM 671 O O . PHE A 1 86 ? 14.227 -5.465 -12.869 1.00 94.62 86 PHE A O 1
ATOM 678 N N . ILE A 1 87 ? 15.264 -3.955 -11.580 1.00 91.69 87 ILE A N 1
ATOM 679 C CA . ILE A 1 87 ? 15.630 -3.043 -12.662 1.00 91.69 87 ILE A CA 1
ATOM 680 C C . ILE A 1 87 ? 16.541 -3.722 -13.704 1.00 91.69 87 ILE A C 1
ATOM 682 O O . ILE A 1 87 ? 16.356 -3.534 -14.907 1.00 91.69 87 ILE A O 1
ATOM 686 N N . ALA A 1 88 ? 17.514 -4.528 -13.264 1.00 93.75 88 ALA A N 1
ATOM 687 C CA . ALA A 1 88 ? 18.411 -5.252 -14.167 1.00 93.75 88 ALA A CA 1
ATOM 688 C C . ALA A 1 88 ? 17.675 -6.302 -15.017 1.00 93.75 88 ALA A C 1
ATOM 690 O O . ALA A 1 88 ? 18.058 -6.533 -16.164 1.00 93.75 88 ALA A O 1
ATOM 691 N N . ASN A 1 89 ? 16.614 -6.905 -14.473 1.00 93.88 89 ASN A N 1
ATOM 692 C CA . ASN A 1 89 ? 15.783 -7.885 -15.173 1.00 93.88 89 ASN A CA 1
ATOM 693 C C . ASN A 1 89 ? 14.720 -7.244 -16.083 1.00 93.88 89 ASN A C 1
ATOM 695 O O . ASN A 1 89 ? 14.235 -7.907 -16.997 1.00 93.88 89 ASN A O 1
ATOM 699 N N . HIS A 1 90 ? 14.403 -5.959 -15.888 1.00 90.94 90 HIS A N 1
ATOM 700 C CA . HIS A 1 90 ? 13.385 -5.237 -16.661 1.00 90.94 90 HIS A CA 1
ATOM 701 C C . HIS A 1 90 ? 13.916 -3.933 -17.292 1.00 90.94 90 HIS A C 1
ATOM 703 O O . HIS A 1 90 ? 13.357 -2.850 -17.083 1.00 90.94 90 HIS A O 1
ATOM 709 N N . PRO A 1 91 ? 14.984 -3.989 -18.114 1.00 89.81 91 PRO A N 1
ATOM 710 C CA . PRO A 1 91 ? 15.610 -2.792 -18.681 1.00 89.81 91 PRO A CA 1
ATOM 711 C C . PRO A 1 91 ? 14.662 -1.971 -19.578 1.00 89.81 91 PRO A C 1
ATOM 713 O O . PRO A 1 91 ? 14.829 -0.764 -19.745 1.00 89.81 91 PRO A O 1
ATOM 716 N N . ASN A 1 92 ? 13.631 -2.604 -20.140 1.00 89.00 92 ASN A N 1
ATOM 717 C CA . ASN A 1 92 ? 12.599 -1.978 -20.968 1.00 89.00 92 ASN A CA 1
ATOM 718 C C . ASN A 1 92 ? 11.667 -1.020 -20.197 1.00 89.00 92 ASN A C 1
ATOM 720 O O . ASN A 1 92 ? 10.940 -0.249 -20.836 1.00 89.00 92 ASN A O 1
ATOM 724 N N . LEU A 1 93 ? 11.667 -1.066 -18.860 1.00 86.62 93 LEU A N 1
ATOM 725 C CA . LEU A 1 93 ? 10.842 -0.204 -18.011 1.00 86.62 93 LEU A CA 1
ATOM 726 C C . LEU A 1 93 ? 11.503 1.140 -17.692 1.00 86.62 93 LEU A C 1
ATOM 728 O O . LEU A 1 93 ? 10.790 2.098 -17.406 1.00 86.62 93 LEU A O 1
ATOM 732 N N . TYR A 1 94 ? 12.830 1.258 -17.820 1.00 87.00 94 TYR A N 1
ATOM 733 C CA . TYR A 1 94 ? 13.575 2.483 -17.494 1.00 87.00 94 TYR A CA 1
ATOM 734 C C . TYR A 1 94 ? 12.994 3.769 -18.101 1.00 87.00 94 TYR A C 1
ATOM 736 O O . TYR A 1 94 ? 12.855 4.742 -17.361 1.00 87.00 94 TYR A O 1
ATOM 744 N N . PRO A 1 95 ? 12.624 3.824 -19.400 1.00 88.75 95 PRO A N 1
ATOM 745 C CA . PRO A 1 95 ? 12.046 5.042 -19.966 1.00 88.75 95 PRO A CA 1
ATOM 746 C C . PRO A 1 95 ? 10.719 5.433 -19.306 1.00 88.75 95 PRO A C 1
ATOM 748 O O . PRO A 1 95 ? 10.474 6.612 -19.061 1.00 88.75 95 PRO A O 1
ATOM 751 N N . PHE A 1 96 ? 9.875 4.446 -18.990 1.00 88.31 96 PHE A N 1
ATOM 752 C CA . PHE A 1 96 ? 8.595 4.675 -18.322 1.00 88.31 96 PHE A CA 1
ATOM 753 C C . PHE A 1 96 ? 8.804 5.110 -16.866 1.00 88.31 96 PHE A C 1
ATOM 755 O O . PHE A 1 96 ? 8.244 6.120 -16.450 1.00 88.31 96 PHE A O 1
ATOM 762 N N . MET A 1 97 ? 9.697 4.434 -16.134 1.00 89.94 97 MET A N 1
ATOM 763 C CA . MET A 1 97 ? 10.109 4.841 -14.786 1.00 89.94 97 MET A CA 1
ATOM 764 C C . MET A 1 97 ? 10.629 6.279 -14.775 1.00 89.94 97 MET A C 1
ATOM 766 O O . MET A 1 97 ? 10.195 7.086 -13.961 1.00 89.94 97 MET A O 1
ATOM 770 N N . GLY A 1 98 ? 11.508 6.635 -15.713 1.00 90.25 98 GLY A N 1
ATOM 771 C CA . GLY A 1 98 ? 12.039 7.990 -15.809 1.00 90.25 98 GLY A CA 1
ATOM 772 C C . GLY A 1 98 ? 10.969 9.033 -16.127 1.00 90.25 98 GLY A C 1
ATOM 773 O O . GLY A 1 98 ? 11.028 10.151 -15.620 1.00 90.25 98 GLY A O 1
ATOM 774 N N . GLN A 1 99 ? 9.974 8.685 -16.951 1.00 89.69 99 GLN A N 1
ATOM 775 C CA . GLN A 1 99 ? 8.847 9.568 -17.252 1.00 89.69 99 GLN A CA 1
ATOM 776 C C . GLN A 1 99 ? 7.994 9.813 -16.003 1.00 89.69 99 GLN A C 1
ATOM 778 O O . GLN A 1 99 ? 7.718 10.965 -15.682 1.00 89.69 99 GLN A O 1
ATOM 783 N N . VAL A 1 100 ? 7.616 8.748 -15.292 1.00 88.88 100 VAL A N 1
ATOM 784 C CA . VAL A 1 100 ? 6.793 8.827 -14.073 1.00 88.88 100 VAL A CA 1
ATOM 785 C C . VAL A 1 100 ? 7.519 9.578 -12.956 1.00 88.88 100 VAL A C 1
ATOM 787 O O . VAL A 1 100 ? 6.915 10.394 -12.270 1.00 88.88 100 VAL A O 1
ATOM 790 N N . LEU A 1 101 ? 8.824 9.345 -12.794 1.00 90.25 101 LEU A N 1
ATOM 791 C CA . LEU A 1 101 ? 9.638 9.968 -11.745 1.00 90.25 101 LEU A CA 1
ATOM 792 C C . LEU A 1 101 ? 10.154 11.368 -12.117 1.00 90.25 101 LEU A C 1
ATOM 794 O O . LEU A 1 101 ? 10.859 11.988 -11.322 1.00 90.25 101 LEU A O 1
ATOM 798 N N . GLY A 1 102 ? 9.855 11.861 -13.322 1.00 89.56 102 GLY A N 1
ATOM 799 C CA . GLY A 1 102 ? 10.327 13.165 -13.795 1.00 89.56 102 GLY A CA 1
ATOM 800 C C . GLY A 1 102 ? 11.843 13.249 -14.012 1.00 89.56 102 GLY A C 1
ATOM 801 O O . GLY A 1 102 ? 12.405 14.341 -14.002 1.00 89.56 102 GLY A O 1
ATOM 802 N N . THR A 1 103 ? 12.522 12.114 -14.202 1.00 86.75 103 THR A N 1
ATOM 803 C CA . THR A 1 103 ? 13.977 12.045 -14.434 1.00 86.75 103 THR A CA 1
ATOM 804 C C . THR A 1 103 ? 14.345 11.887 -15.911 1.00 86.75 103 THR A C 1
ATOM 806 O O . THR A 1 103 ? 15.516 12.015 -16.276 1.00 86.75 103 THR A O 1
ATOM 809 N N . SER A 1 104 ? 13.358 11.661 -16.783 1.00 78.00 104 SER A N 1
ATOM 810 C CA . SER A 1 104 ? 13.543 11.659 -18.236 1.00 78.00 104 SER A CA 1
ATOM 811 C C . SER A 1 104 ? 13.949 13.042 -18.737 1.00 78.00 104 SER A C 1
ATOM 813 O O . SER A 1 104 ? 13.169 13.990 -18.696 1.00 78.00 104 SER A O 1
ATOM 815 N N . ASN A 1 105 ? 15.170 13.156 -19.257 1.00 57.88 105 ASN A N 1
ATOM 816 C CA . ASN A 1 105 ? 15.644 14.379 -19.893 1.00 57.88 105 ASN A CA 1
ATOM 817 C C . ASN A 1 105 ? 15.033 14.488 -21.308 1.00 57.88 105 ASN A C 1
ATOM 819 O O . ASN A 1 105 ? 15.355 13.636 -22.148 1.00 57.88 105 ASN A O 1
ATOM 823 N N . PRO A 1 106 ? 14.216 15.518 -21.621 1.00 54.53 106 PRO A N 1
ATOM 824 C CA . PRO A 1 106 ? 13.577 15.668 -22.935 1.00 54.53 106 PRO A CA 1
ATOM 825 C C . PRO A 1 106 ? 14.576 15.817 -24.098 1.00 54.53 106 PRO A C 1
ATOM 827 O O . PRO A 1 106 ? 14.187 15.688 -25.253 1.00 54.53 106 PRO A O 1
ATOM 830 N N . ASN A 1 107 ? 15.866 16.030 -23.802 1.00 47.06 107 ASN A N 1
ATOM 831 C CA . ASN A 1 107 ? 16.938 16.198 -24.786 1.00 47.06 107 ASN A CA 1
ATOM 832 C C . ASN A 1 107 ? 17.917 15.013 -24.888 1.00 47.06 107 ASN A C 1
ATOM 834 O O . ASN A 1 107 ? 18.959 15.139 -25.529 1.00 47.06 107 ASN A O 1
ATOM 838 N N . SER A 1 108 ? 17.637 13.859 -24.275 1.00 52.31 108 SER A N 1
ATOM 839 C CA . SER A 1 108 ? 18.549 12.704 -24.341 1.00 52.31 108 SER A CA 1
ATOM 840 C C . SER A 1 108 ? 18.353 11.860 -25.607 1.00 52.31 108 SER A C 1
ATOM 842 O O . SER A 1 108 ? 18.025 10.678 -25.574 1.00 52.31 108 SER A O 1
ATOM 844 N N . SER A 1 109 ? 18.627 12.460 -26.765 1.00 46.47 109 SER A N 1
ATOM 845 C CA . SER A 1 109 ? 19.051 11.697 -27.936 1.00 46.47 109 SER A CA 1
ATOM 846 C C . SER A 1 109 ? 20.505 11.265 -27.738 1.00 46.47 109 SER A C 1
ATOM 848 O O . SER A 1 109 ? 21.422 11.880 -28.284 1.00 46.47 109 SER A O 1
ATOM 850 N N . THR A 1 110 ? 20.749 10.210 -26.965 1.00 45.72 110 THR A N 1
ATOM 851 C CA . THR A 1 110 ? 22.087 9.615 -26.949 1.00 45.72 110 THR A CA 1
ATOM 852 C C . THR A 1 110 ? 22.024 8.111 -26.785 1.00 45.72 110 THR A C 1
ATOM 854 O O . THR A 1 110 ? 21.805 7.574 -25.706 1.00 45.72 110 THR A O 1
ATOM 857 N N . ARG A 1 111 ? 22.299 7.442 -27.910 1.00 44.50 111 ARG A N 1
ATOM 858 C CA . ARG A 1 111 ? 23.023 6.174 -27.939 1.00 44.50 111 ARG A CA 1
ATOM 859 C C . ARG A 1 111 ? 24.172 6.221 -26.923 1.00 44.50 111 ARG A C 1
ATOM 861 O O . ARG A 1 111 ? 25.032 7.095 -27.053 1.00 44.50 111 ARG A O 1
ATOM 868 N N . ARG A 1 112 ? 24.226 5.249 -26.020 1.00 37.00 112 ARG A N 1
ATOM 869 C CA . ARG A 1 112 ? 25.367 4.351 -25.778 1.00 37.00 112 ARG A CA 1
ATOM 870 C C . ARG A 1 112 ? 24.967 3.287 -24.772 1.00 37.00 112 ARG A C 1
ATOM 872 O O . ARG A 1 112 ? 24.295 3.652 -23.789 1.00 37.00 112 ARG A O 1
#

pLDDT: mean 90.49, std 12.53, range [37.0, 98.25]

Secondary structure (DSSP, 8-state):
-----THHHHHHHHHH-TT--------SS--HHHHHHHHHHT--EEEEHHHHTSS--TT-TTSGGG--SSEEEES--TTSPPHHHHHHH-GGGHHHHHHHTT---TT-----

Foldseek 3Di:
DDDDPAVVVLVVCCVVPVPDQDEDAPDDDDDPSVVVSCVSSLHAYEAACLQLQPDLDPPPCNQPVNDDPRYDYDPHDPVDDDPVVSCVVCVVSVVVVCVSVVNDDPPPPDDD

Radius of gyration: 18.15 Å; chains: 1; bounding box: 42×36×51 Å